Protein AF-A0A3P7LEP1-F1 (afdb_monomer_lite)

pLDDT: mean 74.76, std 17.81, range [35.94, 97.12]

Sequence (87 aa):
MHVMAMHSSFRPYKCRSCDFQDYRKPGMRKHCILTHGEDMDPVDISNDVKRAEWDSVMRRCFPEFGYRTGFLIESKPAPLLTPEASS

Organism: Strongylus vulgaris (NCBI:txid40348)

Structure (mmCIF, N/CA/C/O backbone):
data_AF-A0A3P7LEP1-F1
#
_entry.id   AF-A0A3P7LEP1-F1
#
loop_
_atom_site.group_PDB
_atom_site.id
_atom_site.type_symbol
_atom_site.label_atom_id
_atom_site.label_alt_id
_atom_site.label_comp_id
_atom_site.label_asym_id
_atom_site.label_entity_id
_atom_site.label_seq_id
_atom_site.pdbx_PDB_ins_code
_atom_site.Cartn_x
_atom_site.Cartn_y
_atom_site.Cartn_z
_atom_site.occupancy
_atom_site.B_iso_or_equiv
_atom_site.auth_seq_id
_atom_site.auth_comp_id
_atom_site.auth_asym_id
_atom_site.auth_atom_id
_atom_site.pdbx_PDB_model_num
ATOM 1 N N . MET A 1 1 ? 15.348 -1.384 2.213 1.00 59.69 1 MET A N 1
ATOM 2 C CA . MET A 1 1 ? 14.559 -1.363 0.959 1.00 59.69 1 MET A CA 1
ATOM 3 C C . MET A 1 1 ? 14.647 0.017 0.310 1.00 59.69 1 MET A C 1
ATOM 5 O O . MET A 1 1 ? 13.716 0.798 0.422 1.00 59.69 1 MET A O 1
ATOM 9 N N . HIS A 1 2 ? 15.777 0.348 -0.325 1.00 67.19 2 HIS A N 1
ATOM 10 C CA . HIS A 1 2 ? 15.954 1.639 -1.013 1.00 67.19 2 HIS A CA 1
ATOM 11 C C . HIS A 1 2 ? 15.141 1.693 -2.315 1.00 67.19 2 HIS A C 1
ATOM 13 O O . HIS A 1 2 ? 14.370 2.621 -2.534 1.00 67.19 2 HIS A O 1
ATOM 19 N N . VAL A 1 3 ? 15.247 0.638 -3.128 1.00 68.06 3 VAL A N 1
ATOM 20 C CA . VAL A 1 3 ? 14.648 0.597 -4.467 1.00 68.06 3 VAL A CA 1
ATOM 21 C C . VAL A 1 3 ? 13.120 0.669 -4.412 1.00 68.06 3 VAL A C 1
ATOM 23 O O . VAL A 1 3 ? 12.527 1.499 -5.086 1.00 68.06 3 VAL A O 1
ATOM 26 N N . MET A 1 4 ? 12.466 -0.123 -3.555 1.00 68.94 4 MET A N 1
ATOM 27 C CA . MET A 1 4 ? 11.002 -0.079 -3.436 1.00 68.94 4 MET A CA 1
ATOM 28 C C . MET A 1 4 ? 10.487 1.257 -2.900 1.00 68.94 4 MET A C 1
ATOM 30 O O . MET A 1 4 ? 9.478 1.743 -3.381 1.00 68.94 4 MET A O 1
ATOM 34 N N . ALA A 1 5 ? 11.179 1.861 -1.931 1.00 65.62 5 ALA A N 1
ATOM 35 C CA . ALA A 1 5 ? 10.734 3.112 -1.324 1.00 65.62 5 ALA A CA 1
ATOM 36 C C . ALA A 1 5 ? 10.844 4.314 -2.277 1.00 65.62 5 ALA A C 1
ATOM 38 O O . ALA A 1 5 ? 10.064 5.252 -2.158 1.00 65.62 5 ALA A O 1
ATOM 39 N N . MET A 1 6 ? 11.810 4.291 -3.203 1.00 71.00 6 MET A N 1
ATOM 40 C CA . MET A 1 6 ? 12.044 5.389 -4.148 1.00 71.00 6 MET A CA 1
ATOM 41 C C . MET A 1 6 ? 11.374 5.166 -5.506 1.00 71.00 6 MET A C 1
ATOM 43 O O . MET A 1 6 ? 11.063 6.132 -6.196 1.00 71.00 6 MET A O 1
ATOM 47 N N . HIS A 1 7 ? 11.156 3.909 -5.901 1.00 72.12 7 HIS A N 1
ATOM 48 C CA . HIS A 1 7 ? 10.689 3.567 -7.247 1.00 72.12 7 HIS A CA 1
ATOM 49 C C . HIS A 1 7 ? 9.335 2.853 -7.288 1.00 72.12 7 HIS A C 1
ATOM 51 O O . HIS A 1 7 ? 8.836 2.600 -8.383 1.00 72.12 7 HIS A O 1
ATOM 57 N N . SER A 1 8 ? 8.727 2.540 -6.141 1.00 68.75 8 SER A N 1
ATOM 58 C CA . SER A 1 8 ? 7.390 1.950 -6.070 1.00 68.75 8 SER A CA 1
ATOM 59 C C . SER A 1 8 ? 6.498 2.752 -5.125 1.00 68.75 8 SER A C 1
ATOM 61 O O . SER A 1 8 ? 6.906 3.159 -4.041 1.00 68.75 8 SER A O 1
ATOM 63 N N . SER A 1 9 ? 5.240 2.948 -5.515 1.00 77.19 9 SER A N 1
ATOM 64 C CA . SER A 1 9 ? 4.186 3.480 -4.641 1.00 77.19 9 SER A CA 1
ATOM 65 C C . SER A 1 9 ? 3.637 2.420 -3.679 1.00 77.19 9 SER A C 1
ATOM 67 O O . SER A 1 9 ? 2.573 2.603 -3.085 1.00 77.19 9 SER A O 1
ATOM 69 N N . PHE A 1 10 ? 4.337 1.292 -3.544 1.00 81.25 10 PHE A N 1
ATOM 70 C CA . PHE A 1 10 ? 3.940 0.189 -2.694 1.00 81.25 10 PHE A CA 1
ATOM 71 C C . PHE A 1 10 ? 3.995 0.567 -1.212 1.00 81.25 10 PHE A C 1
ATOM 73 O O . PHE A 1 10 ? 5.029 0.981 -0.681 1.00 81.25 10 PHE A O 1
ATOM 80 N N . ARG A 1 11 ? 2.866 0.371 -0.533 1.00 86.94 11 ARG A N 1
ATOM 81 C CA . ARG A 1 11 ? 2.666 0.671 0.883 1.00 86.94 11 ARG A CA 1
ATOM 82 C C . ARG A 1 11 ? 2.533 -0.650 1.651 1.00 86.94 11 ARG A C 1
ATOM 84 O O . ARG A 1 11 ? 1.453 -1.228 1.668 1.00 86.94 11 ARG A O 1
ATOM 91 N N . PRO A 1 12 ? 3.618 -1.163 2.262 1.00 86.94 12 PRO A N 1
ATOM 92 C CA . PRO A 1 12 ? 3.654 -2.511 2.834 1.00 86.94 12 PRO A CA 1
ATOM 93 C C . PRO A 1 12 ? 2.751 -2.728 4.047 1.00 86.94 12 PRO A C 1
ATOM 95 O O . PRO A 1 12 ? 2.542 -3.873 4.434 1.00 86.94 12 PRO A O 1
ATOM 98 N N . TYR A 1 13 ? 2.250 -1.669 4.678 1.00 91.94 13 TYR A N 1
ATOM 99 C CA . TYR A 1 13 ? 1.451 -1.787 5.890 1.00 91.94 13 TYR A CA 1
ATOM 100 C C . TYR A 1 13 ? 0.000 -1.477 5.568 1.00 91.94 13 TYR A C 1
ATOM 102 O O . TYR A 1 13 ? -0.301 -0.351 5.178 1.00 91.94 13 TYR A O 1
ATOM 110 N N . LYS A 1 14 ? -0.885 -2.460 5.749 1.00 93.50 14 LYS A N 1
ATOM 111 C CA . LYS A 1 14 ? -2.333 -2.340 5.549 1.00 93.50 14 LYS A CA 1
ATOM 112 C C . LYS A 1 14 ? -3.065 -2.328 6.895 1.00 93.50 14 LYS A C 1
ATOM 114 O O . LYS A 1 14 ? -2.691 -3.055 7.819 1.00 93.50 14 LYS A O 1
ATOM 119 N N . CYS A 1 15 ? -4.098 -1.495 7.012 1.00 95.81 15 CYS A N 1
ATOM 120 C CA . CYS A 1 15 ? -4.986 -1.491 8.171 1.00 95.81 15 CYS A CA 1
ATOM 121 C C . CYS A 1 15 ? -5.813 -2.787 8.229 1.00 95.81 15 CYS A C 1
ATOM 123 O O . CYS A 1 15 ? -6.181 -3.348 7.199 1.00 95.81 15 CYS A O 1
ATOM 125 N N . ARG A 1 16 ? -6.118 -3.276 9.436 1.00 93.94 16 ARG A N 1
ATOM 126 C CA . ARG A 1 16 ? -6.979 -4.461 9.616 1.00 93.94 16 ARG A CA 1
ATOM 127 C C . ARG A 1 16 ? -8.464 -4.150 9.433 1.00 93.94 16 ARG A C 1
ATOM 129 O O . ARG A 1 16 ? -9.214 -5.037 9.046 1.00 93.94 16 ARG A O 1
ATOM 136 N N . SER A 1 17 ? -8.865 -2.908 9.689 1.00 93.62 17 SER A N 1
ATOM 137 C CA . SER A 1 17 ? -10.274 -2.498 9.733 1.00 93.62 17 SER A CA 1
ATOM 138 C C . SER A 1 17 ? -10.729 -1.724 8.494 1.00 93.62 17 SER A C 1
ATOM 140 O O . SER A 1 17 ? -11.920 -1.473 8.337 1.00 93.62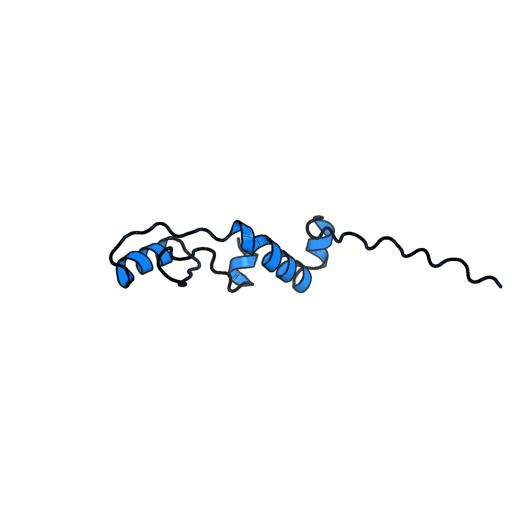 17 SER A O 1
ATOM 142 N N . CYS A 1 18 ? -9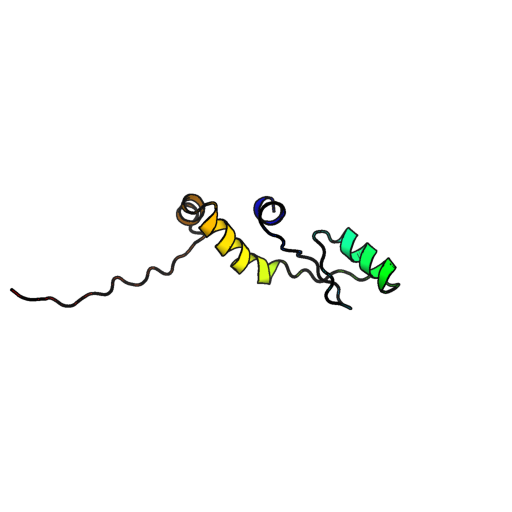.808 -1.331 7.609 1.00 95.31 18 CYS A N 1
ATOM 143 C CA . CYS A 1 18 ? -10.128 -0.660 6.349 1.00 95.31 18 CYS A CA 1
ATOM 144 C C . CYS A 1 18 ? -9.035 -0.874 5.288 1.00 95.31 18 CYS A C 1
ATOM 146 O O . CYS A 1 18 ? -7.996 -1.480 5.549 1.00 95.31 18 CYS A O 1
ATOM 148 N N . ASP A 1 19 ? -9.241 -0.335 4.084 1.00 93.38 19 ASP A N 1
ATOM 149 C CA . ASP A 1 19 ? -8.296 -0.467 2.968 1.00 93.38 19 ASP A CA 1
ATOM 150 C C . ASP A 1 19 ? -7.139 0.543 2.977 1.00 93.38 19 ASP A C 1
ATOM 152 O O . ASP A 1 19 ? -6.338 0.575 2.039 1.00 93.38 19 ASP A O 1
ATOM 156 N N . PHE A 1 20 ? -7.009 1.352 4.033 1.00 94.00 20 PHE A N 1
ATOM 157 C CA . PHE A 1 20 ? -5.910 2.304 4.156 1.00 94.00 20 PHE A CA 1
ATOM 158 C C . PHE A 1 20 ? -4.554 1.586 4.239 1.00 94.00 20 PHE A C 1
ATOM 160 O O . PHE A 1 20 ? -4.395 0.569 4.922 1.00 94.00 20 PHE A O 1
ATOM 167 N N . GLN A 1 21 ? -3.559 2.146 3.544 1.00 93.31 21 GLN A N 1
ATOM 168 C CA . GLN A 1 21 ? -2.189 1.637 3.509 1.00 93.31 21 GLN A CA 1
ATOM 169 C C . GLN A 1 21 ? -1.171 2.755 3.758 1.00 93.31 21 GLN A C 1
ATOM 171 O O . GLN A 1 21 ? -1.329 3.892 3.297 1.00 93.31 21 GLN A O 1
ATOM 176 N N . ASP A 1 22 ? -0.077 2.413 4.431 1.00 91.88 22 ASP A N 1
ATOM 177 C CA . ASP A 1 22 ? 1.018 3.324 4.759 1.00 91.88 22 ASP A CA 1
ATOM 178 C C . ASP A 1 22 ? 2.384 2.690 4.440 1.00 91.88 22 ASP A C 1
ATOM 180 O O . ASP A 1 22 ? 2.559 1.469 4.407 1.00 91.88 22 ASP A O 1
ATOM 184 N N . TYR A 1 23 ? 3.377 3.544 4.210 1.00 87.38 23 TYR A N 1
ATOM 185 C CA . TYR A 1 23 ? 4.771 3.160 4.022 1.00 87.38 23 TYR A CA 1
ATOM 186 C C . TYR A 1 23 ? 5.460 2.791 5.337 1.00 87.38 23 TYR A C 1
ATOM 188 O O . TYR A 1 23 ? 6.493 2.120 5.323 1.00 87.38 23 TYR A O 1
ATOM 196 N N . ARG A 1 24 ? 4.926 3.238 6.485 1.00 88.44 24 ARG A N 1
ATOM 197 C CA . ARG A 1 24 ? 5.544 3.038 7.804 1.00 88.44 24 ARG A CA 1
ATOM 198 C C . ARG A 1 24 ? 4.552 2.498 8.835 1.00 88.44 24 ARG A C 1
ATOM 200 O O . ARG A 1 24 ? 3.477 3.062 9.016 1.00 88.44 24 ARG A O 1
ATOM 207 N N . LYS A 1 25 ? 4.977 1.495 9.618 1.00 91.44 25 LYS A N 1
ATOM 208 C CA . LYS A 1 25 ? 4.230 0.974 10.782 1.00 91.44 25 LYS A CA 1
ATOM 209 C C . LYS A 1 25 ? 3.726 2.059 11.747 1.00 91.44 25 LYS A C 1
ATOM 211 O O . LYS A 1 25 ? 2.544 2.025 12.073 1.00 91.44 25 LYS A O 1
ATOM 216 N N . PRO A 1 26 ? 4.549 3.031 12.201 1.00 93.62 26 PRO A N 1
ATOM 217 C CA . PRO A 1 26 ? 4.061 4.078 13.104 1.00 93.62 26 PRO A CA 1
ATOM 218 C C . PRO A 1 26 ? 3.004 4.987 12.463 1.00 93.62 26 PRO A C 1
ATOM 220 O O . PRO A 1 26 ? 2.109 5.451 13.163 1.00 93.62 26 PRO A O 1
ATOM 223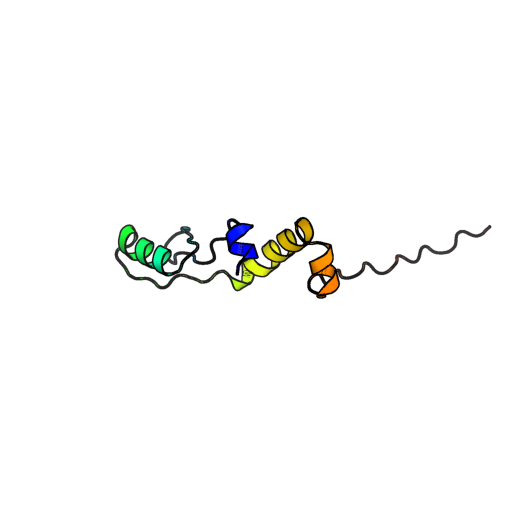 N N . GLY A 1 27 ? 3.075 5.216 11.145 1.00 94.38 27 GLY A N 1
ATOM 224 C CA . GLY A 1 27 ? 2.038 5.947 10.409 1.00 94.38 27 GLY A CA 1
ATOM 225 C C . GLY A 1 27 ? 0.709 5.199 10.440 1.00 94.38 27 GLY A C 1
ATOM 226 O O . GLY A 1 27 ? -0.317 5.779 10.789 1.00 94.38 27 GLY A O 1
ATOM 227 N N . MET A 1 28 ? 0.758 3.881 10.220 1.00 95.25 28 MET A N 1
ATOM 228 C CA . MET A 1 28 ? -0.428 3.036 10.300 1.00 95.25 28 MET A CA 1
ATOM 229 C C . MET A 1 28 ? -1.018 2.967 11.714 1.00 95.25 28 MET A C 1
ATOM 231 O O . MET A 1 28 ? -2.218 3.150 11.865 1.00 95.25 28 MET A O 1
ATOM 235 N N . ARG A 1 29 ? -0.202 2.799 12.766 1.00 95.06 29 ARG A N 1
ATOM 236 C CA . ARG A 1 29 ? -0.702 2.823 14.159 1.00 95.06 29 ARG A CA 1
ATOM 237 C C . ARG A 1 29 ? -1.381 4.150 14.497 1.00 95.06 29 ARG A C 1
ATOM 239 O O . ARG A 1 29 ? -2.458 4.160 15.081 1.00 95.06 29 ARG A O 1
ATOM 246 N N . LYS A 1 30 ? -0.797 5.275 14.064 1.00 96.31 30 LYS A N 1
ATOM 247 C CA . LYS A 1 30 ? -1.420 6.598 14.210 1.00 96.31 30 LYS A CA 1
ATOM 248 C C . LYS A 1 30 ? -2.766 6.671 13.483 1.00 96.31 30 LYS A C 1
ATOM 250 O O . LYS A 1 30 ? -3.714 7.208 14.045 1.00 96.31 30 LYS A O 1
ATOM 255 N N . HIS A 1 31 ? -2.860 6.137 12.266 1.00 96.50 31 HIS A N 1
ATOM 256 C CA . HIS A 1 31 ? -4.132 6.018 11.553 1.00 96.50 31 HIS A CA 1
ATOM 257 C C . HIS A 1 31 ? -5.147 5.180 12.346 1.00 96.50 31 HIS A C 1
ATOM 259 O O . HIS A 1 31 ? -6.264 5.644 12.545 1.00 96.50 31 HIS A O 1
ATOM 265 N N . CYS A 1 32 ? -4.760 4.009 12.863 1.00 96.88 32 CYS A N 1
ATOM 266 C CA . CYS A 1 32 ? -5.650 3.159 13.656 1.00 96.88 32 CYS A CA 1
ATOM 267 C C . CYS A 1 32 ? -6.218 3.910 14.871 1.00 96.88 32 CYS A C 1
ATOM 269 O O . CYS A 1 32 ? -7.429 3.933 15.069 1.00 96.88 32 CYS A O 1
ATOM 271 N N . ILE A 1 33 ? -5.368 4.622 15.613 1.00 96.12 33 ILE A N 1
ATOM 272 C CA . ILE A 1 33 ? -5.794 5.393 16.788 1.00 96.12 33 ILE A CA 1
ATOM 273 C C . ILE A 1 33 ? -6.725 6.548 16.390 1.00 96.12 33 ILE A C 1
ATOM 275 O O . ILE A 1 33 ? -7.763 6.742 17.013 1.00 96.12 33 ILE A O 1
ATOM 279 N N . LEU A 1 34 ? -6.378 7.322 15.356 1.00 97.12 34 LEU A N 1
ATOM 280 C CA . LEU A 1 34 ? -7.138 8.520 14.974 1.00 97.12 34 LEU A CA 1
ATOM 281 C C . LEU A 1 34 ? -8.437 8.216 14.219 1.00 97.12 34 LEU A C 1
ATOM 283 O O . LEU A 1 34 ? -9.368 9.013 14.275 1.00 97.12 34 LEU A O 1
ATOM 287 N N . THR A 1 35 ? -8.487 7.115 13.471 1.00 97.00 35 THR A N 1
ATOM 288 C CA . THR A 1 35 ? -9.621 6.765 12.602 1.00 97.00 35 THR A CA 1
ATOM 289 C C . THR A 1 35 ? -10.505 5.680 13.207 1.00 97.00 35 THR A C 1
ATOM 291 O O . THR A 1 35 ? -11.715 5.710 13.003 1.00 97.00 35 THR A O 1
ATOM 294 N N . HIS A 1 36 ? -9.928 4.737 13.953 1.00 95.56 36 HIS A N 1
ATOM 295 C CA . HIS A 1 36 ? -10.652 3.609 14.546 1.00 95.56 36 HIS A CA 1
ATOM 296 C C . HIS A 1 36 ? -10.715 3.663 16.080 1.00 95.56 36 HIS A C 1
ATOM 298 O O . HIS A 1 36 ? -11.466 2.899 16.669 1.00 95.56 36 HIS A O 1
ATOM 304 N N . GLY A 1 37 ? -9.974 4.566 16.734 1.00 95.25 37 GLY A N 1
ATOM 305 C CA . GLY A 1 37 ? -9.981 4.702 18.196 1.00 95.25 37 GLY A CA 1
ATOM 306 C C . GLY A 1 37 ? -9.187 3.622 18.935 1.00 95.25 37 GLY A C 1
ATOM 307 O O . GLY A 1 37 ? -9.185 3.606 20.163 1.00 95.25 37 GLY A O 1
ATOM 308 N N . GLU A 1 38 ? -8.490 2.745 18.211 1.00 92.56 38 GLU A N 1
ATOM 309 C CA . GLU A 1 38 ? -7.773 1.602 18.774 1.00 92.56 38 GLU A CA 1
ATOM 310 C C . GLU A 1 38 ? -6.362 1.505 18.196 1.00 92.56 38 GLU A C 1
ATOM 312 O O . GLU A 1 38 ? -6.122 1.752 17.011 1.00 92.56 38 GLU A O 1
ATOM 317 N N .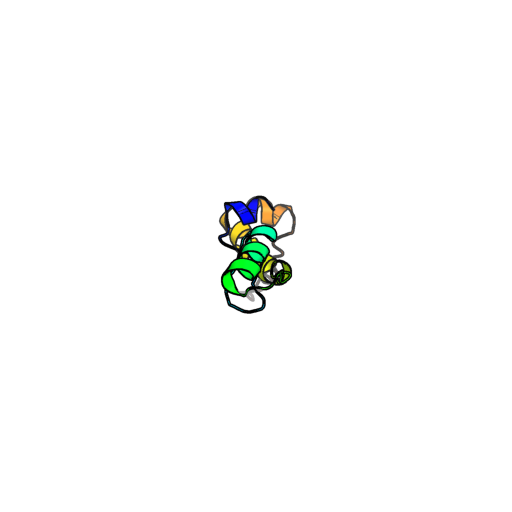 ASP A 1 39 ? -5.405 1.114 19.034 1.00 92.56 39 ASP A N 1
ATOM 318 C CA . ASP A 1 39 ? -4.058 0.796 18.581 1.00 92.56 39 ASP A CA 1
ATOM 319 C C . ASP A 1 39 ? -4.032 -0.630 18.019 1.00 92.56 39 ASP A C 1
ATOM 321 O O . ASP A 1 39 ? -4.016 -1.615 18.753 1.00 92.56 39 ASP A O 1
ATOM 325 N N . MET A 1 40 ? -4.053 -0.733 16.692 1.00 91.62 40 MET A N 1
ATOM 326 C CA . MET A 1 40 ? -3.973 -2.010 15.989 1.00 91.62 40 MET A CA 1
ATOM 327 C C . MET A 1 40 ? -2.620 -2.169 15.306 1.00 91.62 40 MET A C 1
ATOM 329 O O . MET A 1 40 ? -2.130 -1.253 14.637 1.00 91.62 40 MET A O 1
ATOM 333 N N . ASP A 1 41 ? -2.048 -3.368 15.416 1.00 91.94 41 ASP A N 1
ATOM 334 C CA . ASP A 1 41 ? -0.832 -3.720 14.692 1.00 91.94 41 ASP A CA 1
ATOM 335 C C . ASP A 1 41 ? -1.130 -3.901 13.185 1.00 91.94 41 ASP A C 1
ATOM 337 O O . ASP A 1 41 ? -2.011 -4.688 12.817 1.00 91.94 41 ASP A O 1
ATOM 341 N N . PRO A 1 42 ? -0.432 -3.178 12.291 1.00 91.88 42 PRO A N 1
ATOM 342 C CA . PRO A 1 42 ? -0.659 -3.247 10.850 1.00 91.88 42 PRO A CA 1
ATOM 343 C C . PRO A 1 42 ? -0.384 -4.628 10.255 1.00 91.88 42 PRO A C 1
ATOM 345 O O . PRO A 1 42 ? 0.586 -5.287 10.618 1.00 91.88 42 PRO A O 1
ATOM 348 N N . VAL A 1 43 ? -1.167 -5.020 9.248 1.00 92.44 43 VAL A N 1
ATOM 349 C CA . VAL A 1 43 ? -0.855 -6.199 8.428 1.00 92.44 43 VAL A CA 1
ATOM 350 C C . VAL A 1 43 ? 0.318 -5.866 7.512 1.00 92.44 43 VAL A C 1
ATOM 352 O O . VAL A 1 43 ? 0.256 -4.908 6.739 1.00 92.44 43 VAL A O 1
ATOM 355 N N . ASP A 1 44 ? 1.388 -6.653 7.596 1.00 90.06 44 ASP A N 1
ATOM 356 C CA . ASP A 1 44 ? 2.545 -6.550 6.709 1.00 90.06 44 ASP A CA 1
ATOM 357 C C . ASP A 1 44 ? 2.293 -7.340 5.415 1.00 90.06 44 ASP A C 1
ATOM 359 O O . ASP A 1 44 ? 2.507 -8.549 5.360 1.00 90.06 44 ASP A O 1
ATOM 363 N N . ILE A 1 45 ? 1.847 -6.649 4.363 1.00 87.06 45 ILE A N 1
ATOM 364 C CA . ILE A 1 45 ? 1.612 -7.228 3.027 1.00 87.06 45 ILE A CA 1
ATOM 365 C C . ILE A 1 45 ? 2.889 -7.277 2.179 1.00 87.06 45 ILE A C 1
ATOM 367 O O . ILE A 1 45 ? 2.855 -7.517 0.970 1.00 87.06 45 ILE A O 1
ATOM 371 N N . SER A 1 46 ? 4.042 -7.002 2.791 1.00 78.06 46 SER A N 1
ATOM 372 C CA . SER A 1 46 ? 5.278 -6.818 2.056 1.00 78.06 46 SER A CA 1
ATOM 373 C C . SER A 1 46 ? 5.781 -8.099 1.394 1.00 78.06 46 SER A C 1
ATOM 375 O O . SER A 1 46 ? 6.481 -7.987 0.404 1.00 78.06 46 SER A O 1
ATOM 377 N N . ASN A 1 47 ? 5.444 -9.305 1.853 1.00 67.12 47 ASN A N 1
ATOM 378 C CA . ASN A 1 47 ? 6.010 -10.536 1.279 1.00 67.12 47 ASN A CA 1
ATOM 379 C C . ASN A 1 47 ? 5.349 -10.990 -0.033 1.00 67.12 47 ASN A C 1
ATOM 381 O O . ASN A 1 47 ? 6.063 -11.442 -0.927 1.00 67.12 47 ASN A O 1
ATOM 385 N N . ASP A 1 48 ? 4.039 -10.807 -0.190 1.00 64.69 48 ASP A N 1
ATOM 38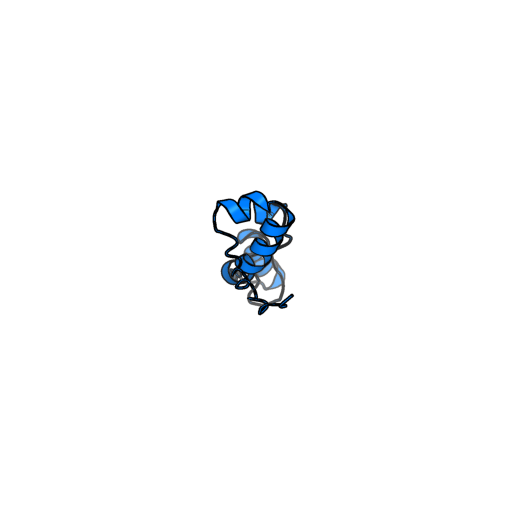6 C CA . ASP A 1 48 ? 3.312 -11.255 -1.386 1.00 64.69 48 ASP A CA 1
ATOM 387 C C . ASP A 1 48 ? 3.444 -10.268 -2.553 1.00 64.69 48 ASP A C 1
ATOM 389 O O . ASP A 1 48 ? 3.663 -10.665 -3.697 1.00 64.69 48 ASP A O 1
ATOM 393 N N . VAL A 1 49 ? 3.406 -8.963 -2.265 1.00 64.75 49 VAL A N 1
ATOM 394 C CA . VAL A 1 49 ? 3.461 -7.910 -3.296 1.00 64.75 49 VAL A CA 1
ATOM 395 C C . VAL A 1 49 ? 4.897 -7.533 -3.672 1.00 64.75 49 VAL A C 1
ATOM 397 O O . VAL A 1 49 ? 5.140 -7.090 -4.795 1.00 64.75 49 VAL A O 1
ATOM 400 N N . LYS A 1 50 ? 5.882 -7.772 -2.786 1.00 66.06 50 LYS A N 1
ATOM 401 C CA . LYS A 1 50 ? 7.305 -7.548 -3.098 1.00 66.06 50 LYS A CA 1
ATOM 402 C C . LYS A 1 50 ? 7.705 -8.239 -4.384 1.00 66.06 50 LYS A C 1
ATOM 404 O O . LYS A 1 50 ? 8.355 -7.599 -5.186 1.00 66.06 50 LYS A O 1
ATOM 409 N N . ARG A 1 51 ? 7.370 -9.520 -4.570 1.00 66.69 51 ARG A N 1
ATOM 410 C CA . ARG A 1 51 ? 7.972 -10.314 -5.648 1.00 66.69 51 ARG A CA 1
ATOM 411 C C . ARG A 1 51 ? 7.592 -9.763 -7.026 1.00 66.69 51 ARG A C 1
ATOM 413 O O . ARG A 1 51 ? 8.475 -9.392 -7.783 1.00 66.69 51 ARG A O 1
ATOM 420 N N . ALA A 1 52 ? 6.301 -9.582 -7.297 1.00 71.06 52 ALA A N 1
ATOM 421 C CA . ALA A 1 52 ? 5.833 -9.134 -8.610 1.00 71.06 52 ALA A CA 1
ATOM 422 C C . ALA A 1 52 ? 6.243 -7.686 -8.951 1.00 71.06 52 ALA A C 1
ATOM 424 O O . ALA A 1 52 ? 6.762 -7.421 -10.037 1.00 71.06 52 ALA A O 1
ATOM 425 N N . GLU A 1 53 ? 6.053 -6.747 -8.018 1.00 73.25 53 GLU A N 1
ATOM 426 C CA . GLU A 1 53 ? 6.413 -5.342 -8.248 1.00 73.25 53 GLU A CA 1
ATOM 427 C C . GLU A 1 53 ? 7.930 -5.154 -8.320 1.00 73.25 53 GLU A C 1
ATOM 429 O O . GLU A 1 53 ? 8.435 -4.385 -9.140 1.00 73.25 53 GLU A O 1
ATOM 434 N N . TRP A 1 54 ? 8.682 -5.880 -7.492 1.00 73.50 54 TRP A N 1
ATOM 435 C CA . TRP A 1 54 ? 10.136 -5.816 -7.521 1.00 73.50 54 TRP A CA 1
ATOM 436 C C . TRP A 1 54 ? 10.712 -6.420 -8.806 1.00 73.50 54 TRP A C 1
ATOM 438 O O . TRP A 1 54 ? 11.597 -5.800 -9.394 1.00 73.50 54 TRP A O 1
ATOM 448 N N . ASP A 1 55 ? 10.159 -7.532 -9.305 1.00 73.00 55 ASP A N 1
ATOM 449 C CA . ASP A 1 55 ? 10.535 -8.112 -10.602 1.00 73.00 55 ASP A CA 1
ATOM 450 C C . ASP A 1 55 ? 10.303 -7.117 -11.748 1.00 73.00 55 ASP A C 1
ATOM 452 O O . ASP A 1 55 ? 11.149 -6.959 -12.630 1.00 73.00 55 ASP A O 1
ATOM 456 N N . SER A 1 56 ? 9.171 -6.408 -11.730 1.00 76.56 56 SER A N 1
ATOM 457 C CA . SER A 1 56 ? 8.838 -5.388 -12.731 1.00 76.56 56 SER A CA 1
ATOM 458 C C . SER A 1 56 ? 9.805 -4.200 -12.689 1.00 76.56 56 SER A C 1
ATOM 460 O O . SER A 1 56 ? 10.389 -3.825 -13.711 1.00 76.56 56 SER A O 1
ATOM 462 N N . VAL A 1 57 ? 10.042 -3.635 -11.500 1.00 76.19 57 VAL A N 1
ATOM 463 C CA . VAL A 1 57 ? 10.946 -2.488 -11.318 1.00 76.19 57 VAL A CA 1
ATOM 464 C C . VAL A 1 57 ? 12.383 -2.851 -11.687 1.00 76.19 57 VAL A C 1
ATOM 466 O O . VAL A 1 57 ? 13.042 -2.073 -12.379 1.00 76.19 57 VAL A O 1
ATOM 469 N N . MET A 1 58 ? 12.865 -4.029 -11.283 1.00 75.12 58 MET A N 1
ATOM 470 C CA . MET A 1 58 ? 14.217 -4.475 -11.620 1.00 75.12 58 MET A CA 1
ATOM 471 C C . MET A 1 58 ? 14.369 -4.751 -13.117 1.00 75.12 58 MET A C 1
ATOM 473 O O . MET A 1 58 ? 15.355 -4.310 -13.701 1.00 75.12 58 MET A O 1
ATOM 477 N N . ARG A 1 59 ? 13.375 -5.366 -13.773 1.00 76.38 59 ARG A N 1
ATOM 478 C CA . ARG A 1 59 ? 13.394 -5.576 -15.231 1.00 76.38 59 ARG A CA 1
ATOM 479 C C . ARG A 1 59 ? 13.387 -4.253 -16.006 1.00 76.38 59 ARG A C 1
ATOM 481 O O . ARG A 1 59 ? 14.098 -4.125 -16.997 1.00 76.38 59 ARG A O 1
ATOM 488 N N . ARG A 1 60 ? 12.611 -3.259 -15.555 1.00 76.69 60 ARG A N 1
ATOM 489 C CA . ARG A 1 60 ? 12.495 -1.954 -16.228 1.00 76.69 60 ARG A CA 1
ATOM 490 C C . ARG A 1 60 ? 13.723 -1.066 -16.030 1.00 76.69 60 ARG A C 1
ATOM 492 O O . ARG A 1 60 ? 14.162 -0.421 -16.974 1.00 76.69 60 ARG A O 1
ATOM 499 N N . CYS A 1 61 ? 14.221 -0.963 -14.800 1.00 76.00 61 CYS A N 1
ATOM 500 C CA . CYS A 1 61 ? 15.205 0.056 -14.427 1.00 76.00 61 CYS A CA 1
ATOM 501 C C . CYS A 1 61 ? 16.633 -0.489 -14.302 1.00 76.00 61 CYS A C 1
ATOM 503 O O . CYS A 1 61 ? 17.579 0.281 -14.443 1.00 76.00 61 CYS A O 1
ATOM 505 N N . PHE A 1 62 ? 16.802 -1.793 -14.059 1.00 74.00 62 PHE A N 1
ATOM 506 C CA . PHE A 1 62 ? 18.110 -2.425 -13.873 1.00 74.00 62 PHE A CA 1
ATOM 507 C C . PHE A 1 62 ? 18.208 -3.789 -14.588 1.00 74.00 62 PHE A C 1
ATOM 509 O O . PHE A 1 62 ? 18.529 -4.793 -13.941 1.00 74.00 62 PHE A O 1
ATOM 516 N N . PRO A 1 63 ? 17.962 -3.852 -15.913 1.00 69.19 63 PRO A N 1
ATOM 517 C CA . PRO A 1 63 ? 17.931 -5.115 -16.656 1.00 69.19 63 PRO A CA 1
ATOM 518 C C . PRO A 1 63 ? 19.235 -5.914 -16.495 1.00 69.19 63 PRO A C 1
ATOM 520 O O . PRO A 1 63 ? 19.202 -7.079 -16.109 1.00 69.19 63 PRO A O 1
ATOM 523 N N . GLU A 1 64 ? 20.392 -5.262 -16.641 1.00 71.19 64 GLU A N 1
ATOM 524 C CA . GLU A 1 64 ? 21.720 -5.884 -16.491 1.00 71.19 64 GLU A CA 1
ATOM 525 C C . GLU A 1 64 ? 21.979 -6.452 -15.081 1.00 71.19 64 GLU A C 1
ATOM 527 O O . GLU A 1 64 ? 22.629 -7.487 -14.911 1.00 71.19 64 GLU A O 1
ATOM 532 N N . PHE A 1 65 ? 21.460 -5.786 -14.044 1.00 68.19 65 PHE A N 1
ATOM 533 C CA . PHE A 1 65 ? 21.609 -6.217 -12.651 1.00 68.19 65 PHE A CA 1
ATOM 534 C C . PHE A 1 65 ? 20.757 -7.457 -12.352 1.00 68.19 65 PHE A C 1
ATOM 536 O O . PHE A 1 65 ? 21.214 -8.369 -11.655 1.00 68.19 65 PHE A O 1
ATOM 543 N N . GLY A 1 66 ? 19.539 -7.503 -12.903 1.00 63.84 66 GLY A N 1
ATOM 544 C CA . GLY A 1 66 ? 18.626 -8.636 -12.768 1.00 63.84 66 GLY A CA 1
ATOM 545 C C . GLY A 1 66 ? 19.184 -9.924 -13.379 1.00 63.84 66 GLY A C 1
ATOM 546 O O . GLY A 1 66 ? 19.083 -10.980 -12.752 1.00 63.84 66 GLY A O 1
ATOM 547 N N . TYR A 1 67 ? 19.848 -9.828 -14.538 1.00 62.22 67 TYR A N 1
ATOM 548 C CA . TYR A 1 67 ? 20.515 -10.968 -15.180 1.00 62.22 67 TYR A CA 1
ATOM 549 C C . TYR A 1 67 ? 21.766 -11.431 -14.422 1.00 62.22 67 TYR A C 1
ATOM 551 O O . TYR A 1 67 ? 21.954 -12.628 -14.211 1.00 62.22 67 TYR A O 1
ATOM 559 N N . ARG A 1 68 ? 22.617 -10.502 -13.961 1.00 60.53 68 ARG A N 1
ATOM 560 C CA . ARG A 1 68 ? 23.889 -10.847 -13.295 1.00 60.53 68 ARG A CA 1
ATOM 561 C C . ARG A 1 68 ? 23.699 -11.548 -11.949 1.00 60.53 68 ARG A C 1
ATOM 563 O O . ARG A 1 68 ? 24.506 -12.391 -11.575 1.00 60.53 68 ARG A O 1
ATOM 570 N N . THR A 1 69 ? 22.668 -11.173 -11.202 1.00 64.75 69 THR A N 1
ATOM 571 C CA . THR A 1 69 ? 22.415 -11.716 -9.858 1.00 64.75 69 THR A CA 1
ATOM 572 C C . THR A 1 69 ? 21.592 -13.006 -9.874 1.00 64.75 69 THR A C 1
ATOM 574 O O . THR A 1 69 ? 21.326 -13.560 -8.811 1.00 64.75 69 THR A O 1
ATOM 577 N N . GLY A 1 70 ? 21.181 -13.489 -11.057 1.00 57.81 70 GLY A N 1
ATOM 578 C CA . GLY A 1 70 ? 20.272 -14.634 -11.187 1.00 57.81 70 GLY A CA 1
ATOM 579 C C . GLY A 1 70 ? 18.894 -14.371 -10.576 1.00 57.81 70 GLY A C 1
ATOM 580 O O . GLY A 1 70 ? 18.150 -15.307 -10.303 1.00 57.81 70 GLY A O 1
ATOM 581 N N . PHE A 1 71 ? 18.573 -13.100 -10.318 1.00 60.66 71 PHE A N 1
ATOM 582 C CA . PHE A 1 71 ? 17.343 -12.697 -9.659 1.00 60.66 71 PHE A CA 1
ATOM 583 C C . PHE A 1 71 ? 16.142 -12.773 -10.615 1.00 60.66 71 PHE A C 1
ATOM 585 O O . PHE A 1 71 ? 15.063 -13.223 -10.240 1.00 60.66 71 PHE A O 1
ATOM 592 N N . LEU A 1 72 ? 16.364 -12.428 -11.886 1.00 58.81 72 LEU A N 1
ATOM 593 C CA . LEU A 1 72 ? 15.443 -12.740 -12.971 1.00 58.81 72 LEU A CA 1
ATOM 594 C C . LEU A 1 72 ? 15.793 -14.136 -13.501 1.00 58.81 72 LEU A C 1
ATOM 596 O O . LEU A 1 72 ? 16.531 -14.268 -14.476 1.00 58.81 72 LEU A O 1
ATOM 600 N N . ILE A 1 73 ? 15.292 -15.193 -12.853 1.00 53.06 73 ILE A N 1
ATOM 601 C CA . ILE A 1 73 ? 15.252 -16.518 -13.485 1.00 53.06 73 ILE A CA 1
ATOM 602 C C . ILE A 1 73 ? 14.179 -16.428 -14.568 1.00 53.06 73 ILE A C 1
ATOM 604 O O . ILE A 1 73 ? 13.019 -16.786 -14.363 1.00 53.06 73 ILE A O 1
ATOM 608 N N . GLU A 1 74 ? 14.554 -15.903 -15.730 1.00 52.94 74 GLU A N 1
ATOM 609 C CA . GLU A 1 74 ? 13.813 -16.200 -16.940 1.00 52.94 74 GLU A CA 1
ATOM 610 C C . GLU A 1 74 ? 13.858 -17.726 -17.058 1.00 52.94 74 GLU A C 1
ATOM 612 O O . GLU A 1 74 ? 14.931 -18.322 -17.203 1.00 52.94 74 GLU A O 1
ATOM 617 N N . SER A 1 75 ? 12.706 -18.387 -16.927 1.00 45.84 75 SER A N 1
ATOM 618 C CA . SER A 1 75 ? 12.567 -19.726 -17.484 1.00 45.84 75 SER A CA 1
ATOM 619 C C . SER A 1 75 ? 12.811 -19.544 -18.969 1.00 45.84 75 SER A C 1
ATOM 621 O O . SER A 1 75 ? 11.908 -19.134 -19.691 1.00 45.84 75 SER A O 1
ATOM 623 N N . LYS A 1 76 ? 14.066 -19.732 -19.389 1.00 35.94 76 LYS A N 1
ATOM 624 C CA . LYS A 1 76 ? 14.486 -19.768 -20.783 1.00 35.94 76 LYS A CA 1
ATOM 625 C C . LYS A 1 76 ? 13.387 -20.516 -21.538 1.00 35.94 76 LYS A C 1
ATOM 627 O O . LYS A 1 76 ? 13.218 -21.704 -21.246 1.00 35.94 76 LYS A O 1
ATOM 632 N N . PRO A 1 77 ? 12.614 -19.886 -22.447 1.00 40.12 77 PRO A N 1
ATOM 633 C CA . PRO A 1 77 ? 11.816 -20.684 -23.353 1.00 40.12 77 PRO A CA 1
ATOM 634 C C . PRO A 1 77 ? 12.826 -21.592 -24.044 1.00 40.12 77 PRO A C 1
ATOM 636 O O . PRO A 1 77 ? 13.825 -21.117 -24.598 1.00 40.12 77 PRO A O 1
ATOM 639 N N . ALA A 1 78 ? 12.642 -22.902 -23.866 1.00 42.81 78 ALA A N 1
ATOM 640 C CA . ALA A 1 78 ? 13.457 -23.899 -24.532 1.00 42.81 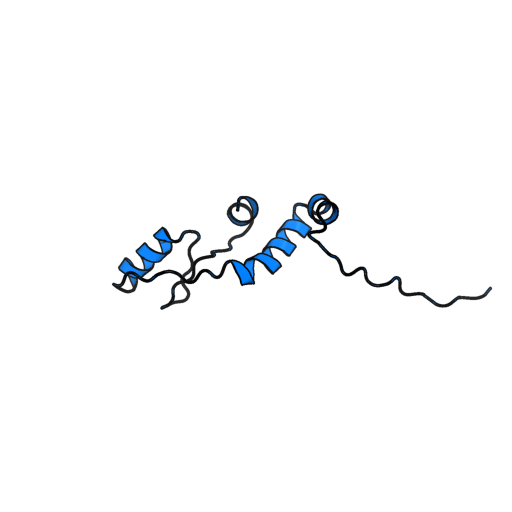78 ALA A CA 1
ATOM 641 C C . ALA A 1 78 ? 13.580 -23.471 -26.002 1.00 42.81 78 ALA A C 1
ATOM 643 O O . ALA A 1 78 ? 12.564 -23.050 -26.566 1.00 42.81 78 ALA A O 1
ATOM 644 N N . PRO A 1 79 ? 14.782 -23.501 -26.609 1.00 43.50 79 PRO A N 1
ATOM 645 C CA . PRO A 1 79 ? 14.904 -23.202 -28.024 1.00 43.50 79 PRO A CA 1
ATOM 646 C C . PRO A 1 79 ? 13.900 -24.098 -28.742 1.00 43.50 79 PRO A C 1
ATOM 648 O O . PRO A 1 79 ? 13.996 -25.322 -28.643 1.00 43.50 79 PRO A O 1
ATOM 651 N N . LEU A 1 80 ? 12.887 -23.493 -29.363 1.00 45.41 80 LEU A N 1
ATOM 652 C CA . LEU A 1 80 ? 11.966 -24.213 -30.222 1.00 45.41 80 LEU A CA 1
ATOM 653 C C . LEU A 1 80 ? 12.839 -24.773 -31.341 1.00 45.41 80 LEU A C 1
ATOM 655 O O . LEU A 1 80 ? 13.302 -24.029 -32.202 1.00 45.41 80 LEU A O 1
ATOM 659 N N . LEU A 1 81 ? 13.143 -26.067 -31.254 1.00 46.72 81 LEU A N 1
ATOM 660 C CA . LEU A 1 81 ? 13.751 -26.822 -32.334 1.00 46.72 81 LEU A CA 1
ATOM 661 C C . LEU A 1 81 ? 12.752 -26.759 -33.488 1.00 46.72 81 LEU A C 1
ATOM 663 O O . LEU A 1 81 ? 11.748 -27.466 -33.493 1.00 46.72 81 LEU A O 1
ATOM 667 N N . THR A 1 82 ? 12.980 -25.847 -34.426 1.00 45.81 82 THR A N 1
ATOM 668 C CA . THR A 1 82 ? 12.339 -25.913 -35.733 1.00 45.81 82 THR A CA 1
ATOM 669 C C . THR A 1 82 ? 12.932 -27.124 -36.449 1.00 45.81 82 THR A C 1
ATOM 671 O O . THR A 1 82 ? 14.160 -27.164 -36.586 1.00 45.81 82 THR A O 1
ATOM 674 N N . PRO A 1 83 ? 12.125 -28.109 -36.879 1.00 50.09 83 PRO A N 1
ATOM 675 C CA . PRO A 1 83 ? 12.641 -29.204 -37.676 1.00 50.09 83 PRO A CA 1
ATOM 676 C C . PRO A 1 83 ? 13.072 -28.669 -39.044 1.00 50.09 83 PRO A C 1
ATOM 678 O O . PRO A 1 83 ? 12.402 -27.834 -39.652 1.00 50.09 83 PRO A O 1
ATOM 681 N N . GLU A 1 84 ? 14.242 -29.139 -39.452 1.00 43.81 84 GLU A N 1
ATOM 682 C CA . GLU A 1 84 ? 14.832 -29.116 -40.787 1.00 43.81 84 GLU A CA 1
ATOM 683 C C . GLU A 1 84 ? 13.910 -28.724 -41.964 1.00 43.81 84 GLU A C 1
ATOM 685 O O . GLU A 1 84 ? 13.062 -29.495 -42.413 1.00 43.81 84 GLU A O 1
ATOM 690 N N . ALA A 1 85 ? 14.175 -27.564 -42.576 1.00 43.47 85 ALA A N 1
ATOM 691 C CA . ALA A 1 85 ? 13.840 -27.343 -43.979 1.00 43.47 85 ALA A CA 1
ATOM 692 C C . ALA A 1 85 ? 15.014 -27.846 -44.829 1.00 43.47 85 ALA A C 1
ATOM 694 O O . ALA A 1 85 ? 16.069 -27.219 -44.897 1.00 43.47 85 ALA A O 1
ATOM 695 N N . SER A 1 86 ? 14.813 -29.019 -45.427 1.00 46.19 86 SER A N 1
ATOM 696 C CA . SER A 1 86 ? 15.661 -29.585 -46.474 1.00 46.19 86 SER A CA 1
ATOM 697 C C . SER A 1 86 ? 15.770 -28.635 -47.668 1.00 46.19 86 SER A C 1
ATOM 699 O O . SER A 1 86 ? 14.746 -28.154 -48.159 1.00 46.19 86 SER A O 1
ATOM 701 N N . SER A 1 87 ? 16.984 -28.434 -48.179 1.00 45.66 87 SER A N 1
ATOM 702 C CA . SER A 1 87 ? 17.298 -28.244 -49.606 1.00 45.66 87 SER A CA 1
ATOM 703 C C . SER A 1 87 ? 18.781 -28.497 -49.836 1.00 45.66 87 SER A C 1
ATOM 705 O O . SER A 1 87 ? 19.587 -27.970 -49.038 1.00 45.66 87 SER A O 1
#

Radius of gyration: 20.81 Å; chains: 1; bounding box: 34×38×68 Å

Secondary structure (DSSP, 8-state):
-HHHHHH-----EE-SSSS-EESSHHHHHHHIIIIISS--PPEE-HHHHHHHHHHHHHHHH-HHHHHHTT-S---------------

Foldseek 3Di:
DVQCVVPHPDFQWAAPVDRDGHVDQVVNQVCCCVPVVDRDGTHGNCPVVVLVVVLVSCVVPPVVVCVVVVVPVPPPPDPPPDDDDDD